Protein AF-A0A496L623-F1 (afdb_monomer_lite)

pLDDT: mean 86.91, std 8.26, range [61.88, 96.25]

Secondary structure (DSSP, 8-state):
-HHHHHHHHHHHHHHHHHHHHHHHTTPPPSS-HHHHHHHHHHHHHHHHHHHHHHHHHHHHT--GGGGB-SSS-SS--BPP-

Foldseek 3Di:
DVVVVVVVVVVVVVVVVVQVVCVVVVHDGPDDPVRVVVVVVVVCVVVVVVVVCVVVVCVVVVPPCPQFDPPDPDDTDGDDD

Sequence (81 aa):
MKYIIGIIVTILILCVAAFFTLDLWGIENPITLEQLQKGLKTTMIVSGTALLLLIVIPFFFRNNGKGYDRNGGNVAKPKQK

Structure (mmCIF, N/CA/C/O backbone):
data_AF-A0A496L623-F1
#
_entry.id   AF-A0A496L623-F1
#
loop_
_atom_site.group_PDB
_atom_site.id
_atom_site.type_symbol
_atom_site.label_atom_id
_atom_site.label_alt_id
_atom_site.label_comp_id
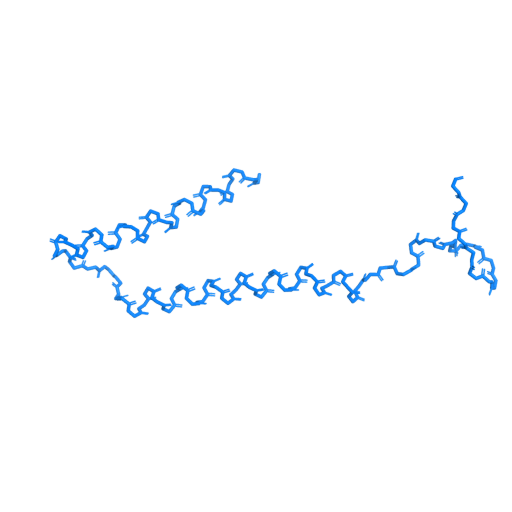_atom_site.label_asym_id
_atom_site.label_entity_id
_atom_site.label_seq_id
_atom_site.pdbx_PDB_ins_code
_atom_site.Cartn_x
_atom_site.Cartn_y
_atom_site.Cartn_z
_atom_site.occupancy
_atom_site.B_iso_or_equiv
_atom_site.auth_seq_id
_atom_site.auth_comp_id
_atom_site.auth_asym_id
_atom_site.auth_atom_id
_atom_site.pdbx_PDB_model_num
ATOM 1 N N . MET A 1 1 ? -15.985 14.342 2.391 1.00 61.88 1 MET A N 1
ATOM 2 C CA . MET A 1 1 ? -15.049 13.212 2.608 1.00 61.88 1 MET A CA 1
ATOM 3 C C . MET A 1 1 ? -15.188 12.114 1.556 1.00 61.88 1 MET A C 1
ATOM 5 O O . MET A 1 1 ? -14.208 11.851 0.881 1.00 61.88 1 MET A O 1
ATOM 9 N N . LYS A 1 2 ? -16.380 11.535 1.336 1.00 72.06 2 LYS A N 1
ATOM 10 C CA . LYS A 1 2 ? -16.618 10.479 0.324 1.00 72.06 2 LYS A CA 1
ATOM 11 C C . LYS A 1 2 ? -16.044 10.763 -1.080 1.00 72.06 2 LYS A C 1
ATOM 13 O O . LYS A 1 2 ? -15.348 9.918 -1.626 1.00 72.06 2 LYS A O 1
ATOM 18 N N . TYR A 1 3 ? -16.242 11.970 -1.615 1.00 81.06 3 TYR A N 1
ATOM 19 C CA . TYR A 1 3 ? -15.695 12.353 -2.927 1.00 81.06 3 TYR A CA 1
ATOM 20 C C . TYR A 1 3 ? -14.180 12.569 -2.925 1.00 81.06 3 TYR A C 1
ATOM 22 O O . TYR A 1 3 ? -13.524 12.268 -3.909 1.00 81.06 3 TYR A O 1
ATOM 30 N N . ILE A 1 4 ? -13.616 13.042 -1.810 1.00 87.12 4 ILE A N 1
ATOM 31 C CA . ILE A 1 4 ? -12.172 13.283 -1.675 1.00 87.12 4 ILE A CA 1
ATOM 32 C C . ILE A 1 4 ? -11.422 11.950 -1.730 1.00 87.12 4 ILE A C 1
ATOM 34 O O . ILE A 1 4 ? -10.437 11.830 -2.447 1.00 87.12 4 ILE A O 1
ATOM 38 N N . ILE A 1 5 ? -11.932 10.930 -1.032 1.00 86.25 5 ILE A N 1
ATOM 39 C CA . ILE A 1 5 ? -11.369 9.573 -1.075 1.00 86.25 5 ILE A CA 1
ATOM 40 C C . ILE A 1 5 ? -11.445 9.017 -2.501 1.00 86.25 5 ILE A C 1
ATOM 42 O O . ILE A 1 5 ? -10.451 8.503 -3.002 1.00 86.25 5 ILE A O 1
ATOM 46 N N . GLY A 1 6 ? -12.591 9.177 -3.173 1.00 87.56 6 GLY A N 1
ATOM 47 C CA . GLY A 1 6 ? -12.746 8.769 -4.571 1.00 87.56 6 GLY A CA 1
ATOM 48 C C . GLY A 1 6 ? -11.730 9.443 -5.495 1.00 87.56 6 GLY A C 1
ATOM 49 O O . GLY A 1 6 ? -11.059 8.757 -6.254 1.00 87.56 6 GLY A O 1
ATOM 50 N N . ILE A 1 7 ? -11.548 10.762 -5.372 1.00 93.62 7 ILE A N 1
ATOM 51 C CA . ILE A 1 7 ? -10.565 11.524 -6.158 1.00 93.62 7 ILE A CA 1
ATOM 52 C C . ILE A 1 7 ? -9.143 10.995 -5.929 1.00 93.62 7 ILE A C 1
ATOM 54 O O . ILE A 1 7 ? -8.423 10.764 -6.897 1.00 93.62 7 ILE A O 1
ATOM 58 N N . ILE A 1 8 ? -8.747 10.754 -4.674 1.00 89.69 8 ILE A N 1
ATOM 59 C CA . ILE A 1 8 ? -7.416 10.220 -4.343 1.00 89.69 8 ILE A CA 1
ATOM 60 C C . ILE A 1 8 ? -7.201 8.845 -4.987 1.00 89.69 8 ILE A C 1
ATOM 62 O O . ILE A 1 8 ? -6.152 8.606 -5.583 1.00 89.69 8 ILE A O 1
ATOM 66 N N . VAL A 1 9 ? -8.194 7.954 -4.905 1.00 89.62 9 VAL A N 1
ATOM 67 C CA . VAL A 1 9 ? -8.121 6.616 -5.511 1.00 89.62 9 VAL A CA 1
ATOM 68 C C . VAL A 1 9 ? -8.013 6.709 -7.034 1.00 89.62 9 VAL A C 1
ATOM 70 O O . VAL A 1 9 ? -7.170 6.037 -7.624 1.00 89.62 9 VAL A O 1
ATOM 73 N N . THR A 1 10 ? -8.804 7.573 -7.675 1.00 94.31 10 THR A N 1
ATOM 74 C CA . THR A 1 10 ? -8.749 7.777 -9.129 1.00 94.31 10 THR A CA 1
ATOM 75 C C . THR A 1 10 ? -7.385 8.298 -9.579 1.00 94.31 10 THR A C 1
ATOM 77 O O . THR A 1 10 ? -6.831 7.783 -10.547 1.00 94.31 10 THR A O 1
ATOM 80 N N . ILE A 1 11 ? -6.810 9.273 -8.867 1.00 94.69 11 ILE A N 1
ATOM 81 C CA . ILE A 1 11 ? -5.467 9.799 -9.165 1.00 94.69 11 ILE A CA 1
ATOM 82 C C . ILE A 1 11 ? -4.411 8.696 -9.030 1.00 94.69 11 ILE A C 1
ATOM 84 O O . ILE A 1 11 ? -3.554 8.566 -9.898 1.00 94.69 11 ILE A O 1
ATOM 88 N N . LEU A 1 12 ? -4.497 7.862 -7.988 1.00 90.56 12 LEU A N 1
ATOM 89 C CA . LEU A 1 12 ? -3.599 6.718 -7.802 1.00 90.56 12 LEU A CA 1
ATOM 90 C C . LEU A 1 12 ? -3.645 5.749 -8.990 1.00 90.56 12 LEU A C 1
ATOM 92 O O . LEU A 1 12 ? -2.596 5.347 -9.491 1.00 90.56 12 LEU A O 1
ATOM 96 N N . ILE A 1 13 ? -4.845 5.412 -9.469 1.00 93.19 13 ILE A N 1
ATOM 97 C CA . ILE A 1 13 ? -5.026 4.540 -10.639 1.00 93.19 13 ILE A CA 1
ATOM 98 C C . ILE A 1 13 ? 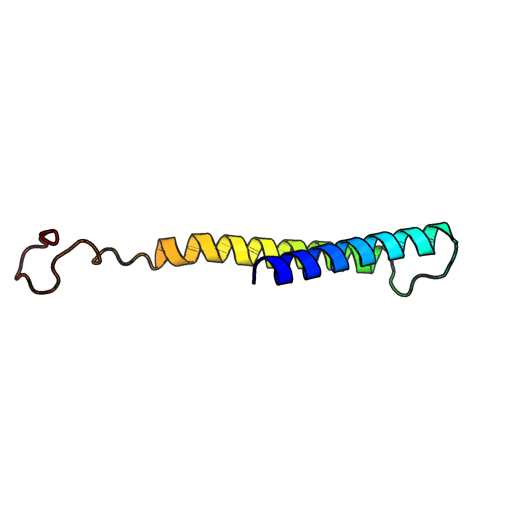-4.438 5.192 -11.894 1.00 93.19 13 ILE A C 1
ATOM 100 O O . ILE A 1 13 ? -3.734 4.527 -12.653 1.00 93.19 13 ILE A O 1
ATOM 104 N N . LEU A 1 14 ? -4.677 6.491 -12.095 1.00 95.75 14 LEU A N 1
ATOM 105 C CA . LEU A 1 14 ? -4.121 7.236 -13.226 1.00 95.75 14 LEU A CA 1
ATOM 106 C C . LEU A 1 14 ? -2.589 7.267 -13.203 1.00 95.75 14 LEU A C 1
ATOM 108 O O . LEU A 1 14 ? -1.980 7.094 -14.253 1.00 95.75 14 LEU A O 1
ATOM 112 N N . CYS A 1 15 ? -1.956 7.410 -12.036 1.00 91.25 15 CYS A N 1
ATOM 113 C CA . CYS A 1 15 ? -0.496 7.341 -11.923 1.00 91.25 15 CYS A CA 1
ATOM 114 C C . CYS A 1 15 ? 0.052 5.967 -12.334 1.00 91.25 15 CYS A C 1
ATOM 116 O O . CYS A 1 15 ? 1.057 5.891 -13.039 1.00 91.25 15 CYS A O 1
ATOM 118 N N . VAL A 1 16 ? -0.613 4.879 -11.931 1.00 91.25 16 VAL A N 1
ATOM 119 C CA . VAL A 1 16 ? -0.214 3.519 -12.333 1.00 91.25 16 VAL A CA 1
ATOM 120 C C . VAL A 1 16 ? -0.412 3.320 -13.839 1.00 91.25 16 VAL A C 1
ATOM 122 O O . VAL A 1 16 ? 0.463 2.775 -14.505 1.00 91.25 16 VAL A O 1
ATOM 125 N N . ALA A 1 17 ? -1.520 3.804 -14.404 1.00 93.50 17 ALA A N 1
ATOM 126 C CA . ALA A 1 17 ? -1.757 3.748 -15.846 1.00 93.50 17 ALA A CA 1
ATOM 127 C C . ALA A 1 17 ? -0.722 4.567 -16.638 1.00 93.50 17 ALA A C 1
ATOM 129 O O . ALA A 1 17 ? -0.225 4.105 -17.665 1.00 93.50 17 ALA A O 1
ATOM 130 N N . ALA A 1 18 ? -0.353 5.752 -16.144 1.00 93.12 18 ALA A N 1
ATOM 131 C CA . ALA A 1 18 ? 0.676 6.593 -16.746 1.00 93.12 18 ALA A CA 1
ATOM 132 C C . ALA A 1 18 ? 2.040 5.891 -16.754 1.00 93.12 18 ALA A C 1
ATOM 134 O O . ALA A 1 18 ? 2.705 5.898 -17.783 1.00 93.12 18 ALA A O 1
ATOM 135 N N . PHE A 1 19 ? 2.416 5.213 -15.661 1.00 92.69 19 PHE A N 1
ATOM 136 C CA . PHE A 1 19 ? 3.639 4.405 -15.599 1.00 92.69 19 PHE A CA 1
ATOM 137 C C . PHE A 1 19 ? 3.702 3.368 -16.732 1.00 92.69 19 PHE A C 1
ATOM 139 O O . PHE A 1 19 ? 4.694 3.311 -17.454 1.00 92.69 19 PHE A O 1
ATOM 146 N N . PHE A 1 20 ? 2.638 2.583 -16.932 1.00 92.31 20 PHE A N 1
ATOM 147 C CA . PHE A 1 20 ? 2.609 1.581 -18.006 1.00 92.31 20 PHE A CA 1
ATOM 148 C C . PHE A 1 20 ? 2.535 2.205 -19.402 1.00 92.31 20 PHE A C 1
ATOM 150 O O . PHE A 1 20 ? 3.055 1.640 -20.357 1.00 92.31 20 PHE A O 1
ATOM 157 N N . THR A 1 21 ? 1.902 3.371 -19.532 1.00 94.12 21 THR A N 1
ATOM 158 C CA . THR A 1 21 ? 1.835 4.093 -20.810 1.00 94.12 21 THR A CA 1
ATOM 159 C C . THR A 1 21 ? 3.214 4.603 -21.227 1.00 94.12 21 THR A C 1
ATOM 161 O O . THR A 1 21 ? 3.586 4.450 -22.385 1.00 94.12 21 THR A O 1
ATOM 164 N N . LEU A 1 22 ? 3.984 5.171 -20.293 1.00 93.31 22 LEU A N 1
ATOM 165 C CA . LEU A 1 22 ? 5.353 5.627 -20.547 1.00 93.31 22 LEU A CA 1
ATOM 166 C C . LEU A 1 22 ? 6.274 4.457 -20.925 1.00 93.31 22 LEU A C 1
ATOM 168 O O . LEU A 1 22 ? 6.997 4.556 -21.914 1.00 93.31 22 LEU A O 1
ATOM 172 N N . ASP A 1 23 ? 6.151 3.330 -20.215 1.00 90.00 23 ASP A N 1
ATOM 173 C CA . ASP A 1 23 ? 6.887 2.091 -20.504 1.00 90.00 23 ASP A CA 1
ATOM 174 C C . ASP A 1 23 ? 6.573 1.565 -21.918 1.00 90.00 23 ASP A C 1
ATOM 176 O O . ASP A 1 23 ? 7.474 1.259 -22.696 1.00 90.00 23 ASP A O 1
ATOM 180 N N . LEU A 1 24 ? 5.290 1.569 -22.310 1.00 93.06 24 LEU A N 1
ATOM 181 C CA . LEU A 1 24 ? 4.850 1.190 -23.658 1.00 93.06 24 LEU A CA 1
ATOM 182 C C . LEU A 1 24 ? 5.428 2.107 -24.748 1.00 93.06 24 LEU A C 1
ATOM 184 O O . LEU A 1 24 ? 5.676 1.663 -25.868 1.00 93.06 24 LEU A O 1
ATOM 188 N N . TRP A 1 25 ? 5.624 3.387 -24.438 1.00 95.25 25 TRP A N 1
ATOM 189 C CA . TRP A 1 25 ? 6.181 4.379 -25.360 1.00 95.25 25 TRP A CA 1
ATOM 190 C C . TRP A 1 25 ? 7.716 4.355 -25.394 1.00 95.25 25 TRP A C 1
ATOM 192 O O . TRP A 1 25 ? 8.319 5.146 -26.119 1.00 95.25 25 TRP A O 1
ATOM 202 N N . GLY A 1 26 ? 8.353 3.464 -24.626 1.00 89.69 26 GLY A N 1
ATOM 203 C CA . GLY A 1 26 ? 9.808 3.391 -24.502 1.00 89.69 26 GLY A CA 1
ATOM 204 C C . GLY A 1 26 ? 10.416 4.621 -23.824 1.00 89.69 26 GLY A C 1
ATOM 205 O O . GLY A 1 26 ? 11.606 4.883 -23.993 1.00 89.69 26 GLY A O 1
ATOM 206 N N . ILE A 1 27 ? 9.609 5.397 -23.094 1.00 91.81 27 ILE A N 1
ATOM 207 C CA . ILE A 1 27 ? 10.082 6.534 -22.308 1.00 91.81 27 ILE A CA 1
ATOM 208 C C . ILE A 1 27 ? 10.622 5.990 -20.990 1.00 91.81 27 ILE A C 1
ATOM 210 O O . ILE A 1 27 ? 9.986 5.166 -20.337 1.00 91.81 27 ILE A O 1
ATOM 214 N N . GLU A 1 28 ? 11.800 6.461 -20.588 1.00 88.25 28 GLU A N 1
ATOM 215 C CA . GLU A 1 28 ? 12.408 6.038 -19.333 1.00 88.25 28 GLU A CA 1
ATOM 216 C C . GLU A 1 28 ? 11.535 6.466 -18.145 1.00 88.25 28 GLU A C 1
ATOM 218 O O . GLU A 1 28 ? 11.245 7.650 -17.940 1.00 88.25 28 GLU A O 1
ATOM 223 N N . ASN A 1 29 ? 11.084 5.481 -17.369 1.00 88.44 29 ASN A N 1
ATOM 224 C CA . ASN A 1 29 ? 10.211 5.736 -16.236 1.00 88.44 29 ASN A CA 1
ATOM 225 C C . ASN A 1 29 ? 10.996 6.322 -15.054 1.00 88.44 29 ASN A C 1
ATOM 227 O O . ASN A 1 29 ? 12.081 5.841 -14.728 1.00 88.44 29 ASN A O 1
ATOM 231 N N . PRO A 1 30 ? 10.418 7.293 -14.321 1.00 86.06 30 PRO A N 1
ATOM 232 C CA . PRO A 1 30 ? 11.076 7.911 -13.166 1.00 86.06 30 PRO A CA 1
ATOM 233 C C . PRO A 1 30 ? 11.235 6.960 -11.969 1.00 86.06 30 PRO A C 1
ATOM 235 O O . PRO A 1 30 ? 11.926 7.280 -11.005 1.00 86.06 30 PRO A O 1
ATOM 238 N N . ILE A 1 31 ? 10.559 5.813 -11.999 1.00 89.00 31 ILE A N 1
ATOM 239 C CA . ILE A 1 31 ? 10.612 4.768 -10.979 1.00 89.00 31 ILE A CA 1
ATOM 240 C C . ILE A 1 31 ? 10.762 3.414 -11.666 1.00 89.00 31 ILE A C 1
ATOM 242 O O . ILE A 1 31 ? 10.298 3.228 -12.788 1.00 89.00 31 ILE A O 1
ATOM 246 N N . THR A 1 32 ? 11.377 2.446 -10.993 1.00 91.12 32 THR A N 1
ATOM 247 C CA . THR A 1 32 ? 11.494 1.081 -11.522 1.00 91.12 32 THR A CA 1
ATOM 248 C C . THR A 1 32 ? 10.247 0.252 -11.212 1.00 91.12 32 THR A C 1
ATOM 250 O O . THR A 1 32 ? 9.505 0.532 -10.264 1.00 91.12 32 THR A O 1
ATOM 253 N N . LEU A 1 33 ? 10.035 -0.834 -11.964 1.00 89.94 33 LEU A N 1
ATOM 254 C CA . LEU A 1 33 ? 8.950 -1.784 -11.689 1.00 89.94 33 LEU A CA 1
ATOM 255 C C . LEU A 1 33 ? 9.042 -2.363 -10.266 1.00 89.94 33 LEU A C 1
ATOM 257 O O . LEU A 1 33 ? 8.026 -2.518 -9.589 1.00 89.94 33 LEU A O 1
ATOM 261 N N . GLU A 1 34 ? 10.256 -2.627 -9.776 1.00 93.19 34 GLU A N 1
ATOM 262 C CA . GLU A 1 34 ? 10.471 -3.060 -8.393 1.00 93.19 34 GLU A CA 1
ATOM 263 C C . GLU A 1 34 ? 9.988 -2.024 -7.374 1.00 93.19 34 GLU A C 1
ATOM 265 O O . GLU A 1 34 ? 9.366 -2.383 -6.371 1.00 93.19 34 GLU A O 1
ATOM 270 N N . GLN A 1 35 ? 10.294 -0.744 -7.598 1.00 92.31 35 GLN A N 1
ATOM 271 C CA . GLN A 1 35 ? 9.865 0.334 -6.711 1.00 92.31 35 GLN A CA 1
ATOM 272 C C . GLN A 1 35 ? 8.342 0.465 -6.715 1.00 92.31 35 GLN A C 1
ATOM 274 O O . GLN A 1 35 ? 7.743 0.569 -5.644 1.00 92.31 35 GLN A O 1
ATOM 279 N N . LEU A 1 36 ? 7.709 0.363 -7.888 1.00 91.69 36 LEU A N 1
ATOM 280 C CA . LEU A 1 36 ? 6.252 0.351 -8.009 1.00 91.69 36 LEU A CA 1
ATOM 281 C C . LEU A 1 36 ? 5.634 -0.823 -7.231 1.00 91.69 36 LEU A C 1
ATOM 283 O O . LEU A 1 36 ? 4.704 -0.627 -6.450 1.00 91.69 36 LEU A O 1
ATOM 287 N N . GLN A 1 37 ? 6.181 -2.034 -7.372 1.00 92.44 37 GLN A N 1
ATOM 288 C CA . GLN A 1 37 ? 5.713 -3.216 -6.641 1.00 92.44 37 GLN A CA 1
ATOM 289 C C . GLN A 1 37 ? 5.891 -3.080 -5.123 1.00 92.44 37 GLN A C 1
ATOM 291 O O . GLN A 1 37 ? 4.992 -3.448 -4.364 1.00 92.44 37 GLN A O 1
ATOM 296 N N . LYS A 1 38 ? 7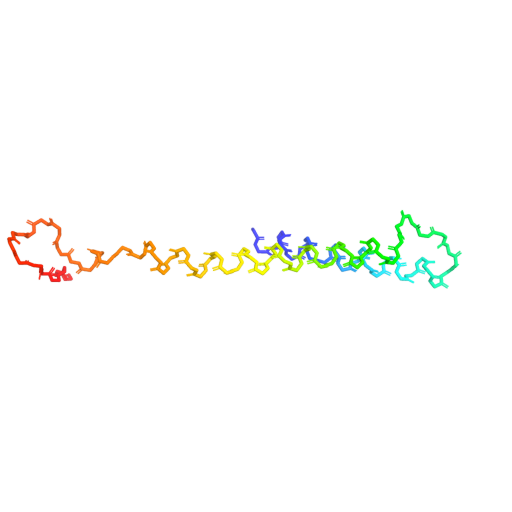.030 -2.550 -4.661 1.00 94.62 38 LYS A N 1
ATOM 297 C CA . LYS A 1 38 ? 7.274 -2.265 -3.235 1.00 94.62 38 LYS A CA 1
ATOM 298 C C . LYS A 1 38 ? 6.273 -1.231 -2.709 1.00 94.62 38 LYS A C 1
ATOM 300 O O . LYS A 1 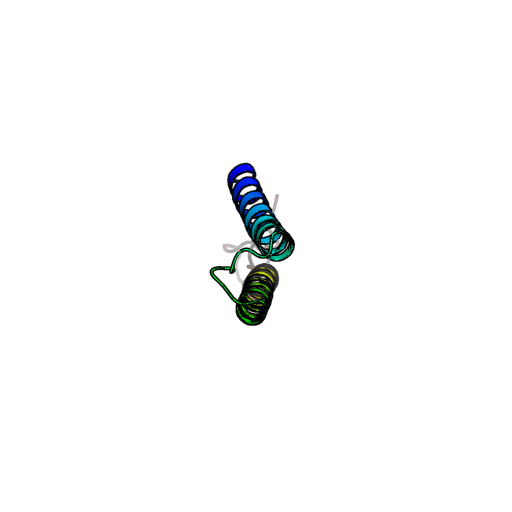38 ? 5.718 -1.425 -1.625 1.00 94.62 38 LYS A O 1
ATOM 305 N N . GLY A 1 39 ? 5.986 -0.192 -3.495 1.00 91.19 39 GLY A N 1
ATOM 306 C CA . GLY A 1 39 ? 4.958 0.807 -3.203 1.00 91.19 39 GLY A CA 1
ATOM 307 C C . GLY A 1 39 ? 3.573 0.183 -3.041 1.00 91.19 39 GLY A C 1
ATOM 308 O O . GLY A 1 39 ? 2.964 0.319 -1.982 1.00 91.19 39 GLY A O 1
ATOM 309 N N . LEU A 1 40 ? 3.120 -0.595 -4.029 1.00 90.12 40 LEU A N 1
ATOM 310 C CA . LEU A 1 40 ? 1.828 -1.291 -3.991 1.00 90.12 40 LEU A CA 1
ATOM 311 C C . LEU A 1 40 ? 1.706 -2.233 -2.785 1.00 90.12 40 LEU A C 1
ATOM 313 O O . LEU A 1 40 ? 0.693 -2.207 -2.084 1.00 90.12 40 LEU A O 1
ATOM 317 N N . LYS A 1 41 ? 2.750 -3.021 -2.494 1.00 94.19 41 LYS A N 1
ATOM 318 C CA . LYS A 1 41 ? 2.797 -3.890 -1.305 1.00 94.19 41 LYS A CA 1
ATOM 319 C C . LYS A 1 41 ? 2.662 -3.084 -0.015 1.00 94.19 41 LYS A C 1
ATOM 321 O O . LYS A 1 41 ? 1.894 -3.461 0.865 1.00 94.19 41 LYS A O 1
ATOM 326 N N . THR A 1 42 ? 3.366 -1.961 0.087 1.00 93.94 42 THR A N 1
ATOM 327 C CA . THR A 1 42 ? 3.321 -1.094 1.272 1.00 93.94 42 THR A CA 1
ATOM 328 C C . THR A 1 42 ? 1.926 -0.506 1.463 1.00 93.94 42 THR A C 1
ATOM 330 O O . THR A 1 42 ? 1.362 -0.603 2.551 1.00 93.94 42 THR A O 1
ATOM 333 N N . THR A 1 43 ? 1.320 0.033 0.402 1.00 90.88 43 THR A N 1
ATOM 334 C CA . THR A 1 43 ? -0.054 0.551 0.436 1.00 90.88 43 THR A CA 1
ATOM 335 C C . THR A 1 43 ? -1.055 -0.529 0.850 1.00 90.88 43 THR A C 1
ATOM 337 O O . THR A 1 43 ? -1.948 -0.263 1.657 1.00 90.88 43 THR A O 1
ATOM 340 N N . MET A 1 44 ? -0.890 -1.762 0.362 1.00 92.12 44 MET A N 1
ATOM 341 C CA . MET A 1 44 ? -1.728 -2.902 0.743 1.00 92.12 44 MET A CA 1
ATOM 342 C C . MET A 1 44 ? -1.585 -3.250 2.230 1.00 92.12 44 MET A C 1
ATOM 344 O O . MET A 1 44 ? -2.589 -3.421 2.916 1.00 92.12 44 MET A O 1
ATOM 348 N N . ILE A 1 45 ? -0.357 -3.297 2.753 1.00 95.75 45 ILE A N 1
ATOM 349 C CA . ILE A 1 45 ? -0.101 -3.590 4.171 1.00 95.75 45 ILE A CA 1
ATOM 350 C C . ILE A 1 45 ? -0.698 -2.500 5.063 1.00 95.75 45 ILE A C 1
ATOM 352 O O . ILE A 1 45 ? -1.387 -2.811 6.033 1.00 95.75 45 ILE A O 1
ATOM 356 N N . VAL A 1 46 ? -0.476 -1.226 4.734 1.00 95.19 46 VAL A N 1
ATOM 357 C CA . VAL A 1 46 ? -0.981 -0.095 5.527 1.00 95.19 46 VAL A CA 1
ATOM 358 C C . VAL A 1 46 ? -2.508 -0.062 5.520 1.00 95.19 46 VAL A C 1
ATOM 360 O O . VAL A 1 46 ? -3.120 0.028 6.583 1.00 95.19 46 VAL A O 1
ATOM 363 N N . SER A 1 47 ? -3.136 -0.181 4.346 1.00 89.81 47 SER A N 1
ATOM 364 C CA . SER A 1 47 ? -4.601 -0.196 4.233 1.00 89.81 47 SER A CA 1
ATOM 365 C C . SER A 1 47 ? -5.221 -1.412 4.925 1.00 89.81 47 SER A C 1
ATOM 367 O O . SER A 1 47 ? -6.185 -1.258 5.673 1.00 89.81 47 SER A O 1
ATOM 369 N N . GLY A 1 48 ? -4.630 -2.599 4.758 1.00 94.50 48 GLY A N 1
ATOM 370 C CA . GLY A 1 48 ? -5.051 -3.818 5.446 1.00 94.50 48 GLY A CA 1
ATOM 371 C C . GLY A 1 48 ? -4.938 -3.695 6.965 1.00 94.50 48 GLY A C 1
ATOM 372 O O . GLY A 1 48 ? -5.883 -4.016 7.682 1.00 94.50 48 GLY A O 1
ATOM 373 N N . THR A 1 49 ? -3.827 -3.148 7.463 1.00 96.25 49 THR A N 1
ATOM 374 C CA . THR A 1 49 ? -3.617 -2.909 8.900 1.00 96.25 49 THR A CA 1
ATOM 375 C C . THR A 1 49 ? -4.620 -1.896 9.444 1.00 96.25 49 THR A C 1
ATOM 377 O O . THR A 1 49 ? -5.214 -2.126 10.493 1.00 96.25 49 THR A O 1
ATOM 380 N N . ALA A 1 50 ? -4.865 -0.798 8.725 1.00 94.25 50 ALA A N 1
ATOM 381 C CA . ALA A 1 50 ? -5.847 0.206 9.124 1.00 94.25 50 ALA A CA 1
ATOM 382 C C . ALA A 1 50 ? -7.265 -0.385 9.212 1.00 94.25 50 ALA A C 1
ATOM 384 O O . ALA A 1 50 ? -7.962 -0.160 10.200 1.00 94.25 50 ALA A O 1
ATOM 385 N N . LEU A 1 51 ? -7.675 -1.188 8.223 1.00 93.50 51 LEU A N 1
ATOM 386 C CA . LEU A 1 51 ? -8.957 -1.901 8.248 1.00 93.50 51 LEU A CA 1
ATOM 387 C C . LEU A 1 51 ? -9.041 -2.884 9.419 1.00 93.50 51 LEU A C 1
ATOM 389 O O . LEU A 1 51 ? -10.059 -2.938 10.106 1.00 93.50 51 LEU A O 1
ATOM 393 N N . LEU A 1 52 ? -7.964 -3.625 9.681 1.00 94.81 52 LEU A N 1
ATOM 394 C CA . LEU A 1 52 ? -7.898 -4.567 10.792 1.00 94.81 52 LEU A CA 1
ATOM 395 C C . LEU A 1 52 ? -8.041 -3.837 12.134 1.00 94.81 52 LEU A C 1
ATOM 397 O O . LEU A 1 52 ? -8.841 -4.249 12.971 1.00 94.81 52 LEU A O 1
ATOM 401 N N . LEU A 1 53 ? -7.351 -2.710 12.320 1.00 93.50 53 LEU A N 1
ATOM 402 C CA . LEU A 1 53 ? -7.482 -1.877 13.517 1.00 93.50 53 LEU A CA 1
ATOM 403 C C . LEU A 1 53 ? -8.902 -1.328 13.688 1.00 9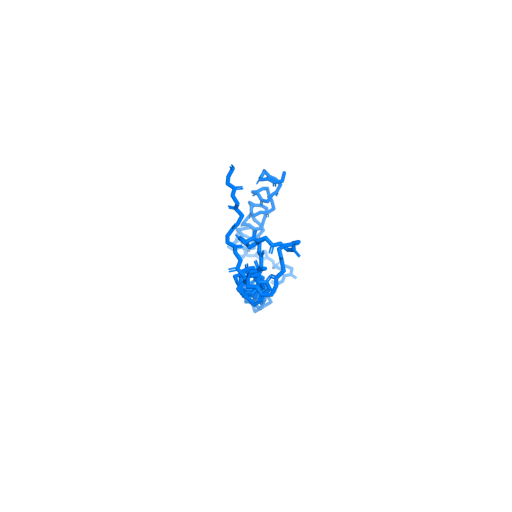3.50 53 LEU A C 1
ATOM 405 O O . LEU A 1 53 ? -9.420 -1.337 14.804 1.00 93.50 53 LEU A O 1
ATOM 409 N N . LEU A 1 54 ? -9.565 -0.915 12.604 1.00 91.38 54 LEU A N 1
ATOM 410 C CA . LEU A 1 54 ? -10.961 -0.468 12.654 1.00 91.38 54 LEU A CA 1
ATOM 411 C C . LEU A 1 54 ? -11.926 -1.560 13.130 1.00 91.38 54 LEU A C 1
ATOM 413 O O . LEU A 1 54 ? -12.974 -1.227 13.672 1.00 91.38 54 LEU A O 1
ATOM 417 N N . ILE A 1 55 ? -11.586 -2.839 12.960 1.00 90.38 55 ILE A N 1
ATOM 418 C CA . ILE A 1 55 ? -12.381 -3.970 13.458 1.00 90.38 55 ILE A CA 1
ATOM 419 C C . ILE A 1 55 ? -11.975 -4.330 14.894 1.00 90.38 55 ILE A C 1
ATOM 421 O O . ILE A 1 55 ? -12.827 -4.503 15.765 1.00 90.38 55 ILE A O 1
ATOM 425 N N . VAL A 1 56 ? -10.671 -4.424 15.157 1.00 91.50 56 VAL A N 1
ATOM 426 C CA . VAL A 1 56 ? -10.119 -4.902 16.432 1.00 91.50 56 VAL A CA 1
ATOM 427 C C . VAL A 1 56 ? -10.328 -3.894 17.561 1.00 91.50 56 VAL A C 1
ATOM 429 O O . VAL A 1 56 ? -10.737 -4.279 18.656 1.00 91.50 56 VAL A O 1
ATOM 432 N N . ILE A 1 57 ? -10.112 -2.600 17.321 1.00 89.69 57 ILE A N 1
ATOM 433 C CA . ILE A 1 57 ? -10.264 -1.564 18.352 1.00 89.69 57 ILE A CA 1
ATOM 434 C C . ILE A 1 57 ? -11.684 -1.551 18.944 1.00 89.69 57 ILE A C 1
ATOM 436 O O . ILE A 1 57 ? -11.807 -1.693 20.161 1.00 89.69 57 ILE A O 1
ATOM 440 N N . PRO A 1 58 ? -12.778 -1.431 18.166 1.00 86.19 58 PRO A N 1
ATOM 441 C CA . PRO A 1 58 ? -14.114 -1.428 18.750 1.00 86.19 58 PRO A CA 1
ATOM 442 C C . PRO A 1 58 ? -14.501 -2.772 19.367 1.00 86.19 58 PRO A C 1
ATOM 444 O O . PRO A 1 58 ? -15.406 -2.785 20.195 1.00 86.19 58 PRO A O 1
ATOM 447 N N . PHE A 1 59 ? -13.849 -3.881 18.999 1.00 87.00 59 PHE A N 1
ATOM 448 C CA . PHE A 1 59 ? -14.051 -5.174 19.650 1.00 87.00 59 PHE A CA 1
ATOM 449 C C . PHE A 1 59 ? -13.477 -5.185 21.075 1.00 87.00 59 PHE A C 1
ATOM 451 O O . PHE A 1 59 ? -14.207 -5.481 22.018 1.00 87.00 59 PHE A O 1
ATOM 458 N N . PHE A 1 60 ? -12.209 -4.797 21.253 1.00 85.88 60 PHE A N 1
ATOM 459 C CA . PHE A 1 60 ? -11.560 -4.774 22.573 1.00 85.88 60 PHE A CA 1
ATOM 460 C C . PHE A 1 60 ? -12.040 -3.624 23.463 1.00 85.88 60 PHE A C 1
ATOM 462 O O . PHE A 1 60 ? -12.222 -3.799 24.665 1.00 85.88 60 PHE A O 1
ATOM 469 N N . PHE A 1 61 ? -12.290 -2.452 22.879 1.00 83.00 61 PHE A N 1
ATOM 470 C CA . PHE A 1 61 ? -12.741 -1.258 23.598 1.00 83.00 61 PHE A CA 1
ATOM 471 C C . PHE A 1 61 ? -14.266 -1.091 23.566 1.00 83.00 61 PHE A C 1
ATOM 473 O O . PHE A 1 61 ? -14.791 0.004 23.801 1.00 83.00 61 PHE A O 1
ATOM 480 N N . ARG A 1 62 ? -15.013 -2.168 23.283 1.00 76.38 62 ARG A N 1
ATOM 481 C CA . ARG A 1 62 ? -16.475 -2.142 2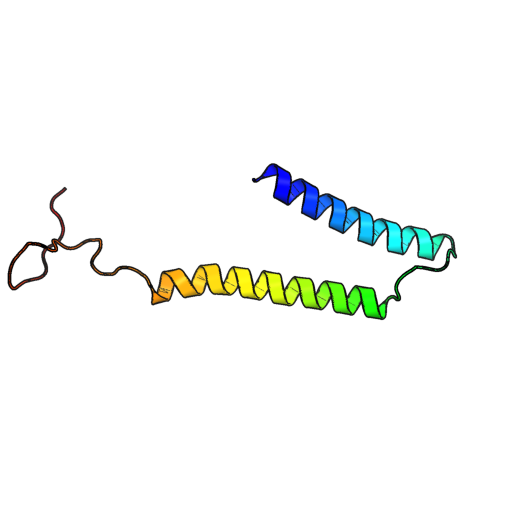3.335 1.00 76.38 62 ARG A CA 1
ATOM 482 C C . ARG A 1 62 ? -16.919 -1.797 24.755 1.00 76.38 62 ARG A C 1
ATOM 484 O O . ARG A 1 62 ? -16.659 -2.533 25.701 1.00 76.38 62 ARG A O 1
ATOM 491 N N . ASN A 1 63 ? -17.628 -0.679 24.917 1.00 75.88 63 ASN A N 1
ATOM 492 C CA . ASN A 1 63 ? -18.161 -0.278 26.218 1.00 75.88 63 ASN A CA 1
ATOM 493 C C . ASN A 1 63 ? -19.320 -1.201 26.636 1.00 75.88 63 ASN A C 1
ATOM 495 O O . ASN A 1 63 ? -20.491 -0.904 26.382 1.00 75.88 63 ASN A O 1
ATOM 499 N N . ASN A 1 64 ? -18.986 -2.311 27.295 1.00 73.62 64 ASN A N 1
ATOM 500 C CA . ASN A 1 64 ? -19.933 -3.330 27.759 1.00 73.62 64 ASN A CA 1
ATOM 501 C C . ASN A 1 64 ? -20.992 -2.765 28.727 1.00 73.62 64 ASN A C 1
ATOM 503 O O . ASN A 1 64 ? -22.111 -3.265 28.784 1.00 73.62 64 ASN A O 1
ATOM 507 N N . GLY A 1 65 ? -20.685 -1.665 29.424 1.00 71.94 65 GLY A N 1
ATOM 508 C CA . GLY A 1 65 ? -21.608 -0.981 30.334 1.00 71.94 65 GLY A CA 1
ATOM 509 C C . GLY A 1 65 ? -22.610 -0.033 29.662 1.00 71.94 65 GLY A C 1
ATOM 510 O O . GLY A 1 65 ? -23.425 0.563 30.356 1.00 71.94 65 GLY A O 1
ATOM 511 N N . LYS A 1 66 ? -22.575 0.159 28.333 1.00 74.38 66 LYS A N 1
ATOM 512 C CA . LYS A 1 66 ? -23.460 1.123 27.641 1.00 74.38 66 LYS A CA 1
ATOM 513 C C . LYS A 1 66 ? -24.952 0.773 27.773 1.00 74.38 66 LYS A C 1
ATOM 515 O O . LYS A 1 66 ? -25.781 1.682 27.755 1.00 74.38 66 LYS A O 1
ATOM 520 N N . GLY A 1 67 ? -25.275 -0.516 27.902 1.00 76.62 67 GLY A N 1
ATOM 521 C CA . GLY A 1 67 ? -26.645 -1.023 28.050 1.00 76.62 67 GLY A CA 1
ATOM 522 C C . GLY A 1 67 ? -27.156 -1.103 29.491 1.00 76.62 67 GLY A C 1
ATOM 523 O O . GLY A 1 67 ? -28.335 -1.382 29.690 1.00 76.62 67 GLY A O 1
ATOM 524 N N . TYR A 1 68 ? -26.298 -0.846 30.478 1.00 80.50 68 TYR A N 1
ATOM 525 C CA . TYR A 1 68 ? -26.633 -0.983 31.891 1.00 80.50 68 TYR A CA 1
ATOM 526 C C . TYR A 1 68 ? -26.783 0.386 32.558 1.00 80.50 68 TYR A C 1
ATOM 528 O O . TYR A 1 68 ? -26.154 1.374 32.159 1.00 80.50 68 TYR A O 1
ATOM 536 N N . ASP A 1 69 ? -27.660 0.449 33.554 1.00 83.25 69 ASP A N 1
ATOM 537 C CA . ASP A 1 69 ? -27.780 1.588 34.448 1.00 83.25 69 ASP A CA 1
ATOM 538 C C . ASP A 1 69 ? -26.498 1.706 35.282 1.00 83.25 69 ASP A C 1
ATOM 540 O O . ASP A 1 69 ? -26.079 0.755 35.940 1.00 83.25 69 ASP A O 1
ATOM 544 N N . ARG A 1 70 ? -25.853 2.873 35.203 1.00 77.12 70 ARG A N 1
ATOM 545 C CA . ARG A 1 70 ? -24.601 3.178 35.910 1.00 77.12 70 ARG A CA 1
ATOM 546 C C . ARG A 1 70 ? -24.838 3.758 37.305 1.00 77.12 70 ARG A C 1
ATOM 548 O O . ARG A 1 70 ? -23.891 3.821 38.078 1.00 77.12 70 ARG A O 1
ATOM 555 N N . ASN A 1 71 ? -26.070 4.176 37.600 1.00 79.31 71 ASN A N 1
ATOM 556 C CA . ASN A 1 71 ? -26.456 4.807 38.862 1.00 79.31 71 ASN A CA 1
ATOM 557 C C . ASN A 1 71 ? -27.295 3.874 39.753 1.00 79.31 71 ASN A C 1
ATOM 559 O O . ASN A 1 71 ? -27.560 4.203 40.908 1.00 79.31 71 ASN A O 1
ATOM 563 N N . GLY A 1 72 ? -27.715 2.715 39.238 1.00 66.19 72 GLY A N 1
ATOM 564 C CA . GLY A 1 72 ? -28.342 1.662 40.030 1.00 66.19 72 GLY A CA 1
ATOM 565 C C . GLY A 1 72 ? -27.331 1.015 40.982 1.00 66.19 72 GLY A C 1
ATOM 566 O O . GLY A 1 72 ? -26.187 0.790 40.599 1.00 66.19 72 GLY A O 1
ATOM 567 N N . GLY A 1 73 ? -27.744 0.733 42.225 1.00 71.06 73 GLY A N 1
ATOM 568 C CA . GLY A 1 73 ? -26.910 0.064 43.239 1.00 71.06 73 GLY A CA 1
ATOM 569 C C . GLY A 1 73 ? -26.474 -1.365 42.858 1.00 71.06 73 GLY A C 1
ATOM 570 O O . GLY A 1 73 ? -26.578 -1.756 41.707 1.00 71.06 73 GLY A O 1
ATOM 571 N N . ASN A 1 74 ? -26.036 -2.160 43.845 1.00 69.75 74 ASN A N 1
ATOM 572 C CA . ASN A 1 74 ? -25.293 -3.444 43.771 1.00 69.75 74 ASN A CA 1
ATOM 573 C C . ASN A 1 74 ? -25.575 -4.484 42.649 1.00 69.75 74 ASN A C 1
ATOM 575 O O . ASN A 1 74 ? -24.779 -5.408 42.506 1.00 69.75 74 ASN A O 1
ATOM 579 N N . VAL A 1 75 ? -26.652 -4.399 41.861 1.00 80.25 75 VAL A N 1
ATOM 580 C CA . VAL A 1 75 ? -26.971 -5.345 40.777 1.00 80.25 75 VAL A CA 1
ATOM 581 C C . VAL A 1 75 ? -27.055 -4.614 39.438 1.00 80.25 75 VAL A C 1
ATOM 583 O O . VAL A 1 75 ? -27.811 -3.654 39.298 1.00 80.25 75 VAL A O 1
ATOM 586 N N . ALA A 1 76 ? -26.328 -5.114 38.433 1.00 77.75 76 ALA A N 1
ATOM 587 C CA . ALA A 1 76 ? -26.378 -4.594 37.070 1.00 77.75 76 ALA A CA 1
ATOM 588 C C . ALA A 1 76 ? -27.798 -4.722 36.492 1.00 77.75 76 ALA A C 1
ATOM 590 O O . ALA A 1 76 ? -28.304 -5.827 36.293 1.00 77.75 76 ALA A O 1
ATOM 591 N N . LYS A 1 77 ? -28.440 -3.585 36.207 1.00 82.88 77 LYS A N 1
ATOM 592 C CA . LYS A 1 77 ? -29.780 -3.518 35.606 1.00 82.88 77 LYS A CA 1
ATOM 593 C C . LYS A 1 77 ? -29.703 -2.924 34.201 1.00 82.88 77 LYS A C 1
ATOM 595 O O . LYS A 1 77 ? -28.896 -2.021 33.985 1.00 82.88 77 LYS A O 1
ATOM 600 N N . PRO A 1 78 ? -30.506 -3.396 33.234 1.00 81.94 78 PRO A N 1
ATOM 601 C CA . PRO A 1 78 ? -30.593 -2.755 31.927 1.00 81.94 78 PRO A CA 1
ATOM 602 C C . PRO A 1 78 ? -31.169 -1.338 32.067 1.00 81.94 78 PRO A C 1
ATOM 604 O O . PRO A 1 78 ? -32.016 -1.096 32.929 1.00 81.94 78 PRO A O 1
ATOM 607 N N . LYS A 1 79 ? -30.741 -0.402 31.211 1.00 81.50 79 LYS A N 1
ATOM 608 C CA . LYS A 1 79 ? -31.381 0.923 31.137 1.00 81.50 79 LYS A CA 1
ATOM 609 C C . LYS A 1 79 ? -32.848 0.764 30.736 1.00 81.50 79 LYS A C 1
ATOM 611 O O . LYS A 1 79 ? -33.134 0.152 29.706 1.00 81.50 79 LYS A O 1
ATOM 616 N N . GLN A 1 80 ? -33.760 1.318 31.530 1.00 74.19 80 GLN A N 1
ATOM 617 C CA . GLN A 1 80 ? -35.161 1.433 31.126 1.00 74.19 80 GLN A CA 1
ATOM 618 C C . GLN A 1 80 ? -35.261 2.431 29.961 1.00 74.19 80 GLN A C 1
ATOM 620 O O . GLN A 1 80 ? -34.538 3.429 29.947 1.00 74.19 80 GLN A O 1
ATOM 625 N N . LYS A 1 81 ? -36.055 2.076 28.945 1.00 64.56 81 LYS A N 1
ATOM 626 C CA . LYS A 1 81 ? -36.263 2.879 27.732 1.00 64.56 81 LYS A CA 1
ATOM 627 C C . LYS A 1 81 ? -37.080 4.126 28.024 1.00 64.56 81 LYS A C 1
ATOM 629 O O . LYS A 1 81 ? -38.044 3.999 28.806 1.00 64.56 81 LYS A O 1
#

Radius of gyration: 24.02 Å; chains: 1; bounding box: 49×19×69 Å